Protein AF-A0A819Q4J5-F1 (afdb_monomer)

Mean predicted aligned error: 3.74 Å

pLDDT: mean 90.74, std 9.79, range [46.66, 98.12]

Nearest PDB structures (foldseek):
  1gz3-assembly1_C  TM=9.563E-01  e=4.979E-03  Homo sapiens
  1do8-assembly1_A  TM=9.542E-01  e=6.404E-03  Homo sapiens
  7bsj-assembly1_A  TM=9.520E-01  e=8.238E-03  Homo sapiens

Sequence (57 aa):
MPDDLTRYLALGSLHDTNEKLFYRVAVEHTQEIMPLIYTPTVGLACQKYSLIFLKPK

Radius of gyration: 11.12 Å; Cα contacts (8 Å, |Δi|>4): 31; chains: 1; bounding box: 31×21×23 Å

Solvent-accessible surface area (backbone atoms only — not comparable to full-atom values): 3400 Å² total; per-residue (Å²): 128,87,52,62,65,60,52,36,52,51,52,51,52,37,38,78,74,38,49,70,59,36,53,51,50,42,64,76,40,37,87,71,40,47,39,34,73,64,52,66,39,37,57,56,46,61,76,40,37,94,81,67,70,83,72,94,128

Foldseek 3Di:
DDDLLVVLLVLVVCCVVPVPVSVVCCVVPVVVCVCSPPPDNVVVCVVCVVVSPDDDD

Secondary structure (DSSP, 8-state):
---HHHHHHHHHHHHHH-HHHHHHHHHHTHHHHHHHHTSSHHHHHHHTHHHH-----

Structure (mmCIF, N/CA/C/O backbone):
data_AF-A0A819Q4J5-F1
#
_entry.id   AF-A0A819Q4J5-F1
#
loop_
_atom_site.group_PDB
_atom_site.id
_atom_site.type_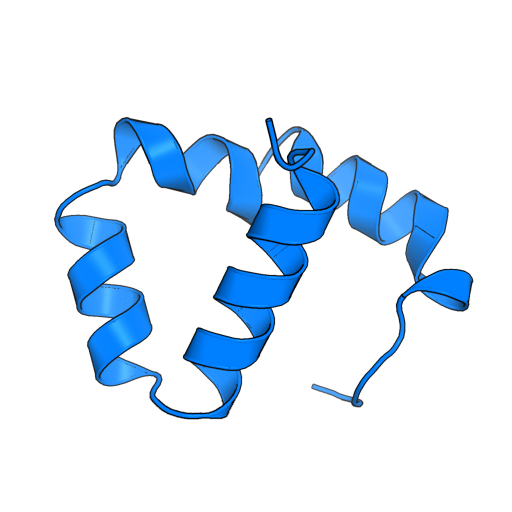symbol
_atom_site.label_atom_id
_atom_site.label_alt_id
_atom_site.label_comp_id
_atom_site.label_asym_id
_atom_site.label_entity_id
_atom_site.label_seq_id
_atom_site.pdbx_PDB_ins_code
_atom_site.Cartn_x
_atom_site.Cartn_y
_atom_site.Cartn_z
_atom_site.occupancy
_atom_site.B_iso_or_equiv
_atom_site.auth_seq_id
_atom_site.auth_comp_id
_atom_site.auth_asym_id
_atom_site.auth_atom_id
_atom_site.pdbx_PDB_model_num
ATOM 1 N N . MET A 1 1 ? 2.038 14.778 -10.417 1.00 46.66 1 MET A N 1
ATOM 2 C CA . MET A 1 1 ? 1.267 13.642 -9.869 1.00 46.66 1 MET A CA 1
ATOM 3 C C . MET A 1 1 ? 2.266 12.672 -9.266 1.00 46.66 1 MET A C 1
ATOM 5 O O . MET A 1 1 ? 3.265 12.444 -9.941 1.00 46.66 1 MET A O 1
ATOM 9 N N . PRO A 1 2 ? 2.085 12.174 -8.030 1.00 66.31 2 PRO A N 1
ATOM 10 C CA . PRO A 1 2 ? 2.979 11.149 -7.499 1.00 66.31 2 PRO A CA 1
ATOM 11 C C . PRO A 1 2 ? 2.932 9.916 -8.411 1.00 66.31 2 PRO A C 1
ATOM 13 O O . PRO A 1 2 ? 1.877 9.599 -8.970 1.00 66.31 2 PRO A O 1
ATOM 16 N N . ASP A 1 3 ? 4.079 9.279 -8.615 1.00 88.19 3 ASP A N 1
ATOM 17 C CA . ASP A 1 3 ? 4.198 8.050 -9.391 1.00 88.19 3 ASP A CA 1
ATOM 18 C C . ASP A 1 3 ? 3.688 6.846 -8.577 1.00 88.19 3 ASP A C 1
ATOM 20 O O . ASP A 1 3 ? 3.590 6.894 -7.347 1.00 88.19 3 ASP A O 1
ATOM 24 N N . ASP A 1 4 ? 3.338 5.757 -9.257 1.00 92.62 4 ASP A N 1
ATOM 25 C CA . ASP A 1 4 ? 2.704 4.602 -8.613 1.00 92.62 4 ASP A CA 1
ATOM 26 C C . ASP A 1 4 ? 3.619 3.890 -7.612 1.00 92.62 4 ASP A C 1
ATOM 28 O O . ASP A 1 4 ? 3.126 3.315 -6.640 1.00 92.62 4 ASP A O 1
ATOM 32 N N . LEU A 1 5 ? 4.945 3.989 -7.771 1.00 92.38 5 LEU A N 1
ATOM 33 C CA . LEU A 1 5 ? 5.889 3.444 -6.796 1.00 92.38 5 LEU A CA 1
ATOM 34 C C . LEU A 1 5 ? 5.849 4.244 -5.491 1.00 92.38 5 LEU A C 1
ATOM 36 O O . LEU A 1 5 ? 5.849 3.656 -4.412 1.00 92.38 5 LEU A O 1
ATOM 40 N N . THR A 1 6 ? 5.740 5.572 -5.573 1.00 92.56 6 THR A N 1
ATOM 41 C CA . THR A 1 6 ? 5.560 6.419 -4.386 1.00 92.56 6 THR A CA 1
ATOM 42 C C . THR A 1 6 ? 4.257 6.083 -3.658 1.00 92.56 6 THR A C 1
ATOM 44 O O . THR A 1 6 ? 4.246 5.980 -2.429 1.00 92.56 6 THR A O 1
ATOM 47 N N . ARG A 1 7 ? 3.161 5.839 -4.391 1.00 94.12 7 ARG A N 1
ATOM 48 C CA . ARG A 1 7 ? 1.890 5.406 -3.783 1.00 94.12 7 ARG A C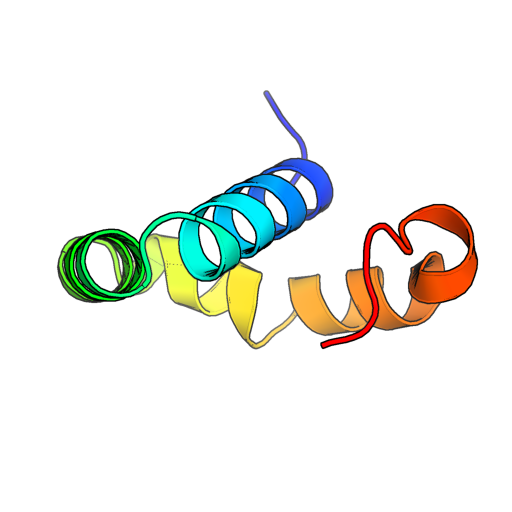A 1
ATOM 49 C C . ARG A 1 7 ? 2.003 4.030 -3.126 1.00 94.12 7 ARG A C 1
ATOM 51 O O . ARG A 1 7 ? 1.518 3.8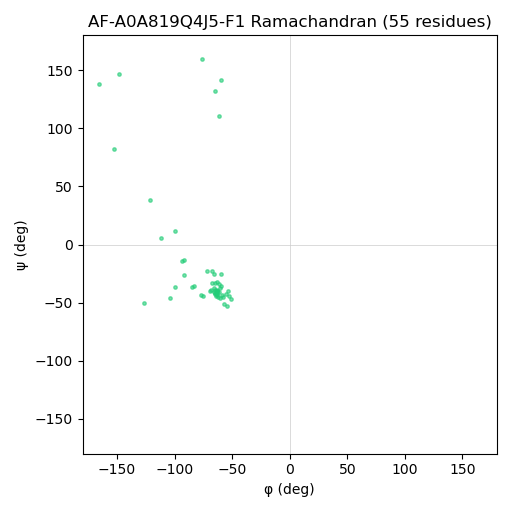56 -2.011 1.00 94.12 7 ARG A O 1
ATOM 58 N N . TYR A 1 8 ? 2.676 3.079 -3.773 1.00 94.56 8 TYR A N 1
ATOM 59 C CA . TYR A 1 8 ? 2.954 1.760 -3.201 1.00 94.56 8 TYR A CA 1
ATOM 60 C C . TYR A 1 8 ? 3.728 1.861 -1.880 1.00 94.56 8 TYR A C 1
ATOM 62 O O . TYR A 1 8 ? 3.346 1.234 -0.893 1.00 94.56 8 TYR A O 1
ATOM 70 N N . LEU A 1 9 ? 4.768 2.700 -1.825 1.00 93.62 9 LEU A N 1
ATOM 71 C CA . LEU A 1 9 ? 5.542 2.926 -0.601 1.00 93.62 9 LEU A CA 1
ATOM 72 C C . LEU A 1 9 ? 4.704 3.580 0.506 1.00 93.62 9 LEU A C 1
ATOM 74 O O . LEU A 1 9 ? 4.813 3.185 1.667 1.00 93.62 9 LEU A O 1
ATOM 78 N N . ALA A 1 10 ? 3.834 4.533 0.161 1.00 94.12 10 ALA A N 1
ATOM 79 C CA . ALA A 1 10 ? 2.921 5.158 1.117 1.00 94.12 10 ALA A CA 1
ATOM 80 C C . ALA A 1 10 ? 1.914 4.149 1.696 1.00 94.12 10 ALA A C 1
ATOM 82 O O . ALA A 1 10 ? 1.714 4.109 2.909 1.00 94.12 10 ALA A O 1
ATOM 83 N N . LEU A 1 11 ? 1.332 3.292 0.850 1.00 94.94 11 LEU A N 1
ATOM 84 C CA . LEU A 1 11 ? 0.448 2.203 1.275 1.00 94.94 11 LEU A CA 1
ATOM 85 C C . LEU A 1 11 ? 1.185 1.176 2.144 1.00 94.94 11 LEU A C 1
ATOM 87 O O . LEU A 1 11 ? 0.641 0.724 3.149 1.00 94.94 11 LEU A O 1
ATOM 91 N N . GLY A 1 12 ? 2.436 0.854 1.804 1.00 94.31 12 GLY A N 1
ATOM 92 C CA . GLY A 1 12 ? 3.298 0.004 2.624 1.00 94.31 12 GLY A CA 1
ATOM 93 C C . GLY A 1 12 ? 3.552 0.598 4.011 1.00 94.31 12 GLY A C 1
ATOM 94 O O . GLY A 1 12 ? 3.379 -0.096 5.006 1.00 94.31 12 GLY A O 1
ATOM 95 N N . SER A 1 13 ? 3.874 1.892 4.085 1.00 94.12 13 SER A N 1
ATOM 96 C CA . SER A 1 13 ? 4.047 2.619 5.352 1.00 94.12 13 SER A CA 1
ATOM 97 C C . SER A 1 13 ? 2.753 2.677 6.175 1.00 94.12 13 SER A C 1
ATOM 99 O O . SER A 1 13 ? 2.773 2.501 7.395 1.00 94.12 13 SER A O 1
ATOM 101 N N . LEU A 1 14 ? 1.604 2.871 5.518 1.00 95.44 14 LEU A N 1
ATOM 102 C CA . LEU A 1 14 ? 0.297 2.841 6.174 1.00 95.44 14 LEU A CA 1
ATOM 103 C C . LEU A 1 14 ? -0.005 1.459 6.760 1.00 95.44 14 LEU A C 1
ATOM 105 O O . LEU A 1 1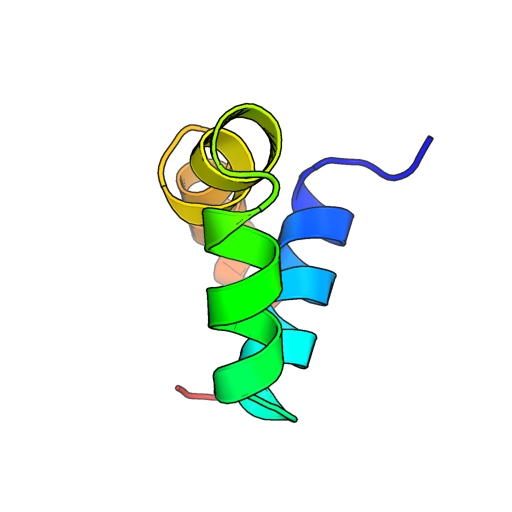4 ? -0.457 1.373 7.895 1.00 95.44 14 LEU A O 1
ATOM 109 N N . HIS A 1 15 ? 0.274 0.389 6.016 1.00 95.56 15 HIS A N 1
ATOM 110 C CA . HIS A 1 15 ? 0.118 -0.978 6.507 1.00 95.56 15 HIS A CA 1
ATOM 111 C C . HIS A 1 15 ? 0.979 -1.231 7.752 1.00 95.56 15 HIS A C 1
ATOM 113 O O . HIS A 1 15 ? 0.488 -1.769 8.740 1.00 95.56 15 HIS A O 1
ATOM 119 N N . ASP A 1 16 ? 2.230 -0.766 7.738 1.00 94.50 16 ASP A N 1
ATOM 120 C CA . ASP A 1 16 ? 3.179 -0.974 8.837 1.00 94.50 16 ASP A CA 1
ATOM 121 C C . ASP A 1 16 ? 2.852 -0.137 10.089 1.00 94.50 16 ASP A C 1
ATOM 123 O O . ASP A 1 16 ? 3.278 -0.479 11.192 1.00 94.50 16 ASP A O 1
ATOM 127 N N . THR A 1 17 ? 2.118 0.971 9.939 1.00 95.75 17 THR A N 1
ATOM 128 C CA . THR A 1 17 ? 1.752 1.873 11.048 1.00 95.75 17 THR A CA 1
ATOM 129 C C . THR A 1 17 ? 0.332 1.653 11.563 1.00 95.75 17 THR A C 1
ATOM 131 O O . THR A 1 17 ? 0.089 1.776 12.763 1.00 95.75 17 THR A O 1
ATOM 134 N N . ASN A 1 18 ? -0.619 1.340 10.681 1.00 97.44 18 ASN A N 1
ATOM 135 C CA . ASN A 1 18 ? -2.018 1.100 11.015 1.00 97.44 18 ASN A CA 1
ATOM 136 C C . ASN A 1 18 ? -2.674 0.149 10.003 1.00 97.44 18 ASN A C 1
ATOM 138 O O . ASN A 1 18 ? -3.405 0.554 9.095 1.00 97.44 18 ASN A O 1
ATOM 142 N N . GLU A 1 19 ? -2.459 -1.143 10.226 1.00 96.69 19 GLU A N 1
ATOM 143 C CA . GLU A 1 19 ? -2.992 -2.231 9.409 1.00 96.69 19 GLU A CA 1
ATOM 144 C C . GLU A 1 19 ? -4.524 -2.162 9.224 1.00 96.69 19 GLU A C 1
ATOM 146 O O . GLU A 1 19 ? -5.035 -2.351 8.119 1.00 96.69 19 GLU A O 1
ATOM 151 N N . LYS A 1 20 ? -5.286 -1.805 10.271 1.00 97.88 20 LYS A N 1
ATOM 152 C CA . LYS A 1 20 ? -6.754 -1.681 10.174 1.00 97.88 20 LYS A CA 1
ATOM 153 C C . LYS A 1 20 ? -7.176 -0.583 9.202 1.00 97.88 20 LYS A C 1
ATOM 155 O O . LYS A 1 20 ? -8.114 -0.773 8.427 1.00 97.88 20 LYS A O 1
ATOM 160 N N . LEU A 1 21 ? -6.504 0.567 9.253 1.00 97.62 21 LEU A N 1
ATOM 161 C CA . LEU A 1 21 ? -6.781 1.671 8.339 1.00 97.62 21 LEU A CA 1
ATOM 162 C C . LEU A 1 21 ? -6.366 1.315 6.908 1.00 97.62 21 LEU A C 1
ATOM 164 O O . LEU A 1 21 ? -7.115 1.621 5.983 1.00 97.62 21 LEU A O 1
ATOM 168 N N . PHE A 1 22 ? -5.239 0.620 6.730 1.00 97.81 22 PHE A N 1
ATOM 169 C CA . PHE A 1 22 ? -4.831 0.103 5.424 1.00 97.81 22 PHE A CA 1
ATOM 170 C C . PHE A 1 22 ? -5.931 -0.754 4.789 1.00 97.81 22 PHE A C 1
ATOM 172 O O . PHE A 1 22 ? -6.354 -0.460 3.672 1.00 97.81 22 PHE A O 1
ATOM 179 N N . TYR A 1 23 ? -6.449 -1.760 5.504 1.00 97.69 23 TYR A N 1
ATOM 180 C CA . TYR A 1 23 ? -7.493 -2.627 4.951 1.00 97.69 23 TYR A CA 1
ATOM 181 C C . TYR A 1 23 ? -8.800 -1.883 4.689 1.00 97.69 23 TYR A C 1
ATOM 183 O O . TYR A 1 23 ? -9.439 -2.129 3.668 1.00 97.69 23 TYR A O 1
ATOM 191 N N . ARG A 1 24 ? -9.185 -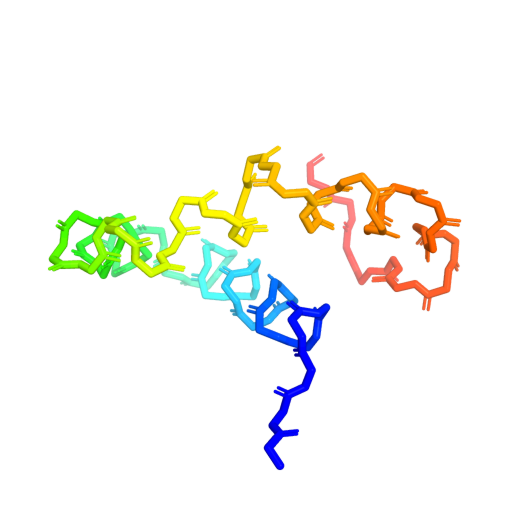0.942 5.559 1.00 97.75 24 ARG A N 1
ATOM 192 C CA . ARG A 1 24 ? -10.362 -0.099 5.318 1.00 97.75 24 ARG A CA 1
ATOM 193 C C . ARG A 1 24 ? -10.236 0.664 3.998 1.00 97.75 24 ARG A C 1
ATOM 195 O O . ARG A 1 24 ? -11.135 0.593 3.167 1.00 97.75 24 ARG A O 1
ATOM 202 N N . VAL A 1 25 ? -9.110 1.345 3.798 1.00 97.00 25 VAL A N 1
ATOM 203 C CA . VAL A 1 25 ? -8.842 2.136 2.590 1.00 97.00 25 VAL A CA 1
ATOM 204 C C . VAL A 1 25 ? -8.752 1.234 1.353 1.00 97.00 25 VAL A C 1
ATOM 206 O O . VAL A 1 25 ? -9.343 1.554 0.325 1.00 97.00 25 VAL A O 1
ATOM 209 N N . ALA A 1 26 ? -8.098 0.071 1.460 1.00 96.50 26 ALA A N 1
ATOM 210 C CA . ALA A 1 26 ? -8.000 -0.919 0.384 1.00 96.50 26 ALA A CA 1
ATOM 211 C C . ALA A 1 26 ? -9.369 -1.451 -0.074 1.00 96.50 26 ALA A C 1
ATOM 213 O O . ALA A 1 26 ? -9.580 -1.663 -1.269 1.00 96.50 26 ALA A O 1
ATOM 214 N N . VAL A 1 27 ? -10.308 -1.646 0.854 1.00 97.12 27 VAL A N 1
ATOM 215 C CA . VAL A 1 27 ? -11.675 -2.089 0.540 1.00 97.12 27 VAL A CA 1
ATOM 216 C C . VAL A 1 27 ? -12.524 -0.944 -0.021 1.00 97.12 27 VAL A C 1
ATOM 218 O O . VAL A 1 27 ? -13.223 -1.136 -1.010 1.00 97.12 27 VAL A O 1
ATOM 221 N N . GLU A 1 28 ? -12.450 0.257 0.558 1.00 98.12 28 GLU A N 1
ATOM 222 C CA . GLU A 1 28 ? -13.211 1.422 0.076 1.00 98.12 28 GLU A CA 1
ATOM 223 C C . GLU A 1 28 ? -12.767 1.867 -1.337 1.00 98.12 28 GLU A C 1
ATOM 225 O O . GLU A 1 28 ? -13.600 2.288 -2.139 1.00 98.12 28 GLU A O 1
ATOM 230 N N . HIS A 1 29 ? -11.481 1.709 -1.677 1.00 96.75 29 HIS A N 1
ATOM 231 C CA . HIS A 1 29 ? -10.886 2.141 -2.951 1.00 96.75 29 HIS A CA 1
ATOM 232 C C . HIS A 1 29 ? -10.242 0.987 -3.738 1.00 96.75 29 HIS A C 1
ATOM 234 O O . HIS A 1 29 ? -9.195 1.149 -4.369 1.00 96.75 29 HIS A O 1
ATOM 240 N N . THR A 1 30 ? -10.862 -0.197 -3.727 1.00 95.94 30 THR A N 1
ATOM 241 C CA . THR A 1 30 ? -10.278 -1.426 -4.299 1.00 95.94 30 THR A CA 1
ATOM 242 C C . THR A 1 30 ? -9.813 -1.272 -5.745 1.00 95.94 30 THR A C 1
ATOM 244 O O . THR A 1 30 ? -8.707 -1.693 -6.068 1.00 95.94 30 THR A O 1
ATOM 247 N N . GLN A 1 31 ? -10.601 -0.642 -6.622 1.00 95.69 31 GLN A N 1
ATOM 248 C CA . GLN A 1 31 ? -10.222 -0.492 -8.035 1.00 95.69 31 GLN A CA 1
ATOM 249 C C . GLN A 1 31 ? -8.944 0.340 -8.235 1.00 95.69 31 GLN A C 1
ATOM 251 O O . GLN A 1 31 ? -8.177 0.056 -9.151 1.00 95.69 31 GLN A O 1
ATOM 256 N N . GLU A 1 32 ? -8.695 1.329 -7.374 1.00 94.38 32 GLU A N 1
ATOM 257 C CA . GLU A 1 32 ? -7.502 2.181 -7.434 1.00 94.38 32 GLU A CA 1
ATOM 258 C C . GLU A 1 32 ? -6.296 1.526 -6.744 1.00 94.38 32 GLU A C 1
ATOM 260 O O . GLU A 1 32 ? -5.165 1.639 -7.213 1.00 94.38 32 GLU A O 1
ATOM 265 N N . ILE A 1 33 ? -6.527 0.797 -5.648 1.00 95.75 33 ILE A N 1
ATOM 266 C CA . ILE A 1 33 ? -5.454 0.236 -4.815 1.00 95.75 33 ILE A CA 1
ATOM 267 C C . ILE A 1 33 ? -4.947 -1.110 -5.325 1.00 95.75 33 ILE A C 1
ATOM 269 O O . ILE A 1 33 ? -3.743 -1.367 -5.262 1.00 95.75 33 ILE A O 1
ATOM 273 N N . MET A 1 34 ? -5.818 -1.962 -5.867 1.00 95.31 34 MET A N 1
ATOM 274 C CA . MET A 1 34 ? -5.431 -3.272 -6.404 1.00 95.31 34 MET A CA 1
ATOM 275 C C . MET A 1 34 ? -4.251 -3.221 -7.390 1.00 95.31 34 MET A C 1
ATOM 277 O O . MET A 1 34 ? -3.311 -4.004 -7.208 1.00 95.31 34 MET A O 1
ATOM 281 N N . PRO A 1 35 ? -4.216 -2.315 -8.391 1.00 96.00 35 PRO A N 1
ATOM 282 C CA . PRO A 1 35 ? -3.078 -2.254 -9.302 1.00 96.00 35 PRO A CA 1
ATOM 283 C C . PRO A 1 35 ? -1.773 -1.791 -8.633 1.00 96.00 35 PRO A C 1
ATOM 285 O O . PRO A 1 35 ? -0.684 -2.119 -9.114 1.00 96.00 35 PRO A O 1
ATOM 288 N N . LEU A 1 36 ? -1.862 -1.076 -7.506 1.00 95.44 36 LEU A N 1
ATOM 289 C CA . LEU A 1 36 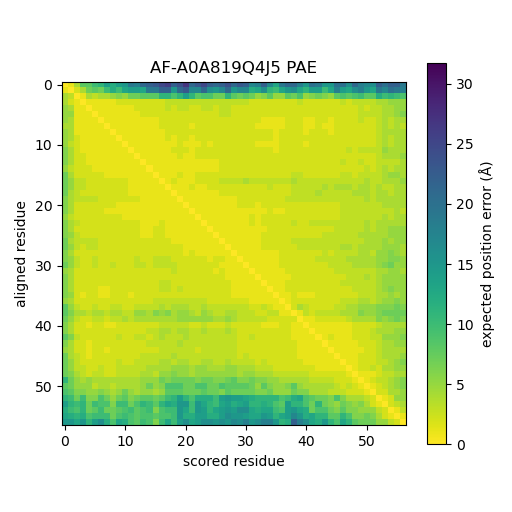? -0.702 -0.635 -6.733 1.00 95.44 36 LEU A CA 1
ATOM 290 C C . LEU A 1 36 ? -0.087 -1.789 -5.930 1.00 95.44 36 LEU A C 1
ATOM 292 O O . LEU A 1 36 ? 1.132 -1.939 -5.935 1.00 95.44 36 LEU A O 1
ATOM 296 N N . ILE A 1 37 ? -0.901 -2.615 -5.262 1.00 93.94 37 ILE A N 1
ATOM 297 C CA . ILE A 1 37 ? -0.404 -3.636 -4.318 1.00 93.94 37 ILE A CA 1
ATOM 298 C C . ILE A 1 37 ? -0.194 -5.033 -4.920 1.00 93.94 37 ILE A C 1
ATOM 300 O O . ILE A 1 37 ? 0.460 -5.851 -4.278 1.00 93.94 37 ILE A O 1
ATOM 304 N N . TYR A 1 38 ? -0.723 -5.328 -6.118 1.00 90.38 38 TYR A N 1
ATOM 305 C CA . TYR A 1 38 ? -0.669 -6.687 -6.682 1.00 90.38 38 TYR A CA 1
ATOM 306 C C . TYR A 1 38 ? -0.086 -6.788 -8.098 1.00 90.38 38 TYR A C 1
ATOM 308 O O . TYR A 1 38 ? 0.833 -7.564 -8.299 1.00 90.38 38 TYR A O 1
ATOM 316 N N . THR A 1 39 ? -0.532 -6.004 -9.080 1.00 89.50 39 THR A N 1
ATOM 317 C CA . THR A 1 39 ? 0.094 -5.916 -10.421 1.00 89.50 39 THR A CA 1
ATOM 318 C C . THR A 1 39 ? -0.442 -4.681 -11.146 1.00 89.50 39 THR A C 1
ATOM 320 O O . THR A 1 39 ? -1.658 -4.504 -11.128 1.00 89.50 39 THR A O 1
ATOM 323 N N . PRO A 1 40 ? 0.377 -3.881 -11.855 1.00 94.12 40 PRO A N 1
ATOM 324 C CA . PRO A 1 40 ? 1.782 -4.113 -12.217 1.00 94.12 40 PRO A CA 1
ATOM 325 C C . PRO A 1 40 ? 2.812 -3.549 -11.221 1.00 94.12 40 PRO A C 1
ATOM 327 O O . PRO A 1 40 ? 3.991 -3.897 -11.295 1.00 94.12 40 PRO A O 1
ATOM 330 N N . THR A 1 41 ? 2.400 -2.693 -10.286 1.00 94.62 41 THR A N 1
ATOM 331 C CA . THR A 1 41 ? 3.321 -1.868 -9.485 1.00 94.62 41 THR A CA 1
ATOM 332 C C . THR A 1 41 ? 4.192 -2.674 -8.524 1.00 94.62 41 THR A C 1
ATOM 334 O O . THR A 1 41 ? 5.364 -2.337 -8.352 1.00 94.62 41 THR A O 1
ATOM 337 N N . VAL A 1 42 ? 3.695 -3.790 -7.975 1.00 92.81 42 VAL A N 1
ATOM 338 C CA . VAL A 1 42 ? 4.530 -4.678 -7.144 1.00 92.81 42 VAL A CA 1
ATOM 339 C C . VAL A 1 42 ? 5.733 -5.216 -7.926 1.00 92.81 42 VAL A C 1
ATOM 341 O O . VAL A 1 42 ? 6.823 -5.317 -7.376 1.00 92.81 42 VAL A O 1
ATOM 344 N N . GLY A 1 43 ? 5.581 -5.488 -9.229 1.00 93.06 43 GLY A N 1
ATOM 345 C CA . GLY A 1 43 ? 6.676 -5.962 -10.076 1.00 93.06 43 GLY A CA 1
ATOM 346 C C . GLY A 1 43 ? 7.763 -4.902 -10.235 1.00 93.06 43 GLY A C 1
ATOM 347 O O . GLY A 1 43 ? 8.951 -5.203 -10.119 1.00 93.06 43 GLY A O 1
ATOM 348 N N . LEU A 1 44 ? 7.361 -3.639 -10.411 1.00 93.00 44 LEU A N 1
ATOM 349 C CA . LEU A 1 44 ? 8.281 -2.501 -10.412 1.00 93.00 44 LEU A CA 1
ATOM 350 C C . LEU A 1 44 ? 8.971 -2.332 -9.049 1.00 93.00 44 LEU A C 1
ATOM 352 O O . LEU A 1 44 ? 10.172 -2.060 -8.998 1.00 93.00 44 LEU A O 1
ATOM 356 N N . ALA A 1 45 ? 8.236 -2.519 -7.952 1.00 92.19 45 ALA A N 1
ATOM 357 C CA . ALA A 1 45 ? 8.791 -2.478 -6.605 1.00 92.19 45 ALA A CA 1
ATOM 358 C C . ALA A 1 45 ? 9.818 -3.599 -6.377 1.00 92.19 45 ALA A C 1
ATOM 360 O O . ALA A 1 45 ? 10.881 -3.334 -5.822 1.00 92.19 45 ALA A O 1
ATOM 361 N N . CYS A 1 46 ? 9.565 -4.815 -6.871 1.00 92.19 46 CYS A N 1
ATOM 362 C CA .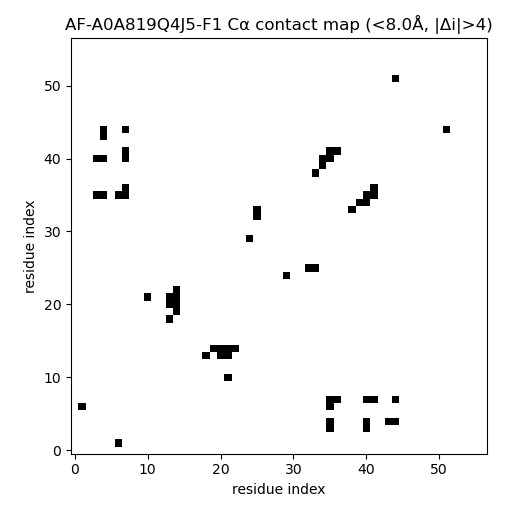 CYS A 1 46 ? 10.525 -5.919 -6.835 1.00 92.19 46 CYS A CA 1
ATOM 363 C C . CYS A 1 46 ? 11.799 -5.595 -7.628 1.00 92.19 46 CYS A C 1
ATOM 365 O O . CYS A 1 46 ? 12.899 -5.804 -7.123 1.00 92.19 46 CYS A O 1
ATOM 367 N N . GLN A 1 47 ? 11.676 -5.032 -8.836 1.00 92.81 47 GLN A N 1
ATOM 368 C CA . GLN A 1 47 ? 12.836 -4.629 -9.649 1.00 92.81 47 GLN A CA 1
ATOM 369 C C . GLN A 1 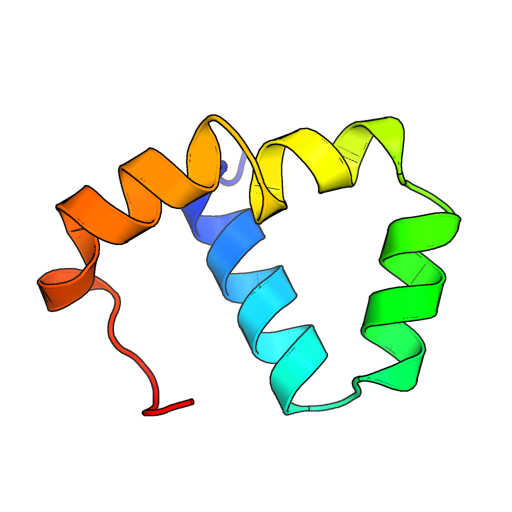47 ? 13.692 -3.560 -8.962 1.00 92.81 47 GLN A C 1
ATOM 371 O O . GLN A 1 47 ? 14.912 -3.544 -9.109 1.00 92.81 47 GLN A O 1
ATOM 376 N N . LYS A 1 48 ? 13.055 -2.661 -8.207 1.00 91.81 48 LYS A N 1
ATOM 377 C CA . LYS A 1 48 ? 13.714 -1.560 -7.496 1.00 91.81 48 LYS A CA 1
ATOM 378 C C . LYS A 1 48 ? 13.944 -1.853 -6.015 1.00 91.81 48 LYS A C 1
ATOM 380 O O . LYS A 1 48 ? 14.306 -0.934 -5.285 1.00 91.81 48 LYS A O 1
ATOM 385 N N . TYR A 1 49 ? 13.762 -3.095 -5.564 1.00 87.94 49 TYR A N 1
ATOM 386 C CA . TYR A 1 49 ? 13.709 -3.430 -4.139 1.00 87.94 49 TYR A CA 1
ATOM 387 C C . TYR A 1 49 ? 14.956 -2.966 -3.381 1.00 87.94 49 TYR A C 1
ATOM 389 O O . TYR A 1 49 ? 14.837 -2.332 -2.339 1.00 87.94 49 TYR A O 1
ATOM 397 N N . SER A 1 50 ? 16.145 -3.161 -3.959 1.00 87.06 50 SER A N 1
ATOM 398 C CA . SER A 1 50 ? 17.417 -2.706 -3.378 1.00 87.06 50 SER A CA 1
ATOM 399 C C . SER A 1 50 ? 17.502 -1.189 -3.159 1.00 87.06 50 SER A C 1
ATOM 401 O O . SER A 1 50 ? 18.259 -0.749 -2.303 1.00 87.06 50 SER A O 1
ATOM 403 N N . LEU A 1 51 ? 16.748 -0.390 -3.922 1.00 86.06 51 LEU A N 1
ATOM 404 C CA . LEU A 1 51 ? 16.729 1.076 -3.833 1.00 86.06 51 LEU A CA 1
ATOM 405 C C . LEU A 1 51 ? 15.652 1.601 -2.878 1.00 86.06 51 LEU A C 1
ATOM 407 O O . LEU A 1 51 ? 15.785 2.705 -2.360 1.00 86.06 51 LEU A O 1
ATOM 411 N N . ILE A 1 52 ? 14.573 0.841 -2.681 1.00 85.06 52 ILE A N 1
ATOM 412 C CA . ILE A 1 52 ? 13.387 1.268 -1.920 1.00 85.06 52 ILE A CA 1
ATOM 413 C C . ILE A 1 52 ? 13.207 0.499 -0.605 1.00 85.06 52 ILE A C 1
ATOM 415 O O . ILE A 1 52 ? 12.186 0.650 0.065 1.00 85.06 52 ILE A O 1
ATOM 419 N N . PHE A 1 53 ? 14.167 -0.355 -0.247 1.00 80.19 53 PHE A N 1
ATOM 420 C CA . PHE A 1 53 ? 14.140 -1.141 0.978 1.00 80.19 53 PHE A CA 1
ATOM 421 C C . PHE A 1 53 ? 14.132 -0.222 2.208 1.00 80.19 53 PHE A C 1
ATOM 423 O O . PHE A 1 53 ? 15.120 0.448 2.500 1.00 80.19 53 PHE A O 1
ATOM 430 N N . LEU A 1 54 ? 13.006 -0.193 2.925 1.00 70.12 54 LEU A N 1
ATOM 431 C CA . LEU A 1 54 ? 12.818 0.649 4.113 1.00 70.12 54 LEU A CA 1
ATOM 432 C C . LEU A 1 54 ? 12.897 -0.158 5.411 1.00 70.12 54 LEU A C 1
ATOM 434 O O . LEU A 1 54 ? 13.561 0.259 6.358 1.00 70.12 54 LEU A O 1
ATOM 438 N N . LYS A 1 55 ? 12.221 -1.310 5.467 1.00 72.50 55 LYS A N 1
ATOM 439 C CA . LYS A 1 55 ? 12.203 -2.208 6.626 1.00 72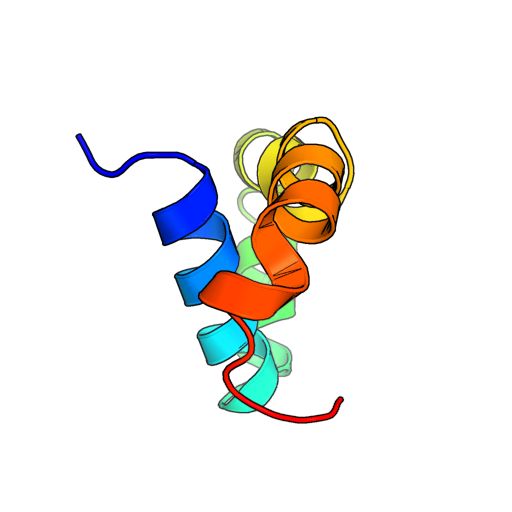.50 55 LYS A CA 1
ATOM 440 C C . LYS A 1 55 ? 12.061 -3.665 6.177 1.00 72.50 55 LYS A C 1
ATOM 442 O O . LYS A 1 55 ? 11.365 -3.915 5.190 1.00 72.50 55 LYS A O 1
ATOM 447 N N . PRO A 1 56 ? 12.664 -4.621 6.905 1.00 71.25 56 PRO A N 1
ATOM 448 C CA . PRO A 1 56 ? 12.300 -6.023 6.768 1.00 71.25 56 PRO A CA 1
ATOM 449 C C . PRO A 1 56 ? 10.851 -6.212 7.242 1.00 71.25 56 PRO A C 1
ATOM 451 O O . PRO A 1 56 ? 10.472 -5.681 8.288 1.00 71.25 56 PRO A O 1
ATOM 454 N N . LYS A 1 57 ? 10.056 -6.919 6.438 1.00 65.12 57 LYS A N 1
ATOM 455 C CA . LYS A 1 57 ? 8.689 -7.344 6.760 1.00 65.12 57 LYS A CA 1
ATOM 456 C C . LYS A 1 57 ? 8.688 -8.791 7.219 1.00 65.12 57 LYS A C 1
ATOM 458 O O . LYS A 1 57 ? 9.506 -9.559 6.665 1.00 65.12 57 LYS A O 1
#